Protein AF-M1WVV0-F1 (afdb_monomer_lite)

pLDDT: mean 85.54, std 20.24, range [35.0, 98.5]

Structure (mmCIF, N/CA/C/O backbone):
data_AF-M1WVV0-F1
#
_entry.id   AF-M1WVV0-F1
#
loop_
_atom_site.group_PDB
_atom_site.id
_atom_site.type_symbol
_atom_site.label_atom_id
_atom_site.label_alt_id
_atom_site.label_comp_id
_atom_site.label_asym_id
_atom_site.label_entity_id
_atom_site.label_seq_id
_atom_site.pdbx_PDB_ins_code
_atom_site.Cartn_x
_atom_site.Cartn_y
_atom_site.Cartn_z
_atom_site.occupancy
_atom_site.B_iso_or_equiv
_atom_site.auth_seq_id
_atom_site.auth_comp_id
_atom_site.auth_asym_id
_atom_site.auth_atom_id
_atom_site.pdbx_PDB_model_num
ATOM 1 N N . MET A 1 1 ? -14.943 -9.804 11.249 1.00 87.12 1 MET A N 1
ATOM 2 C CA . MET A 1 1 ? -13.514 -10.139 11.024 1.00 87.12 1 MET A CA 1
ATOM 3 C C . MET A 1 1 ? -12.915 -9.228 9.951 1.00 87.12 1 MET A C 1
ATOM 5 O O . MET A 1 1 ? -13.624 -8.886 9.002 1.00 87.12 1 MET A O 1
ATOM 9 N N . PHE A 1 2 ? -11.665 -8.783 10.116 1.00 96.38 2 PHE A N 1
ATOM 10 C CA . PHE A 1 2 ? -10.949 -7.994 9.101 1.00 96.38 2 PHE A CA 1
ATOM 11 C C . PHE A 1 2 ? -10.339 -8.891 8.013 1.00 96.38 2 PHE A C 1
ATOM 13 O O . PHE A 1 2 ? -10.083 -10.071 8.256 1.00 96.38 2 PHE A O 1
ATOM 20 N N . ARG A 1 3 ? -10.115 -8.349 6.816 1.00 96.69 3 ARG A N 1
ATOM 21 C CA . ARG A 1 3 ? -9.602 -9.058 5.635 1.00 96.69 3 ARG A CA 1
ATOM 22 C C . ARG A 1 3 ? -8.490 -8.264 4.963 1.00 96.69 3 ARG A C 1
ATOM 24 O O . ARG A 1 3 ? -8.567 -7.047 4.852 1.00 96.69 3 ARG A O 1
ATOM 31 N N . ILE A 1 4 ? -7.482 -8.965 4.451 1.00 96.88 4 ILE A N 1
ATOM 32 C CA . ILE A 1 4 ? -6.431 -8.346 3.637 1.00 96.88 4 ILE A CA 1
ATOM 33 C C . ILE A 1 4 ? -7.058 -7.679 2.405 1.00 96.88 4 ILE A C 1
ATOM 35 O O . ILE A 1 4 ? -7.974 -8.223 1.788 1.00 96.88 4 ILE A O 1
ATOM 39 N N . ASN A 1 5 ? -6.534 -6.508 2.052 1.00 97.50 5 ASN A N 1
ATOM 40 C CA . ASN A 1 5 ? -6.954 -5.618 0.973 1.00 97.50 5 ASN A CA 1
ATOM 41 C C . ASN A 1 5 ? -8.323 -4.957 1.118 1.00 97.50 5 ASN A C 1
ATOM 43 O O . ASN A 1 5 ? -8.668 -4.161 0.241 1.00 97.50 5 ASN A O 1
ATOM 47 N N . GLU A 1 6 ? -9.074 -5.210 2.189 1.00 97.62 6 GLU A N 1
ATOM 48 C CA . GLU A 1 6 ? -10.307 -4.464 2.410 1.00 97.62 6 GLU A CA 1
ATOM 49 C C . GLU A 1 6 ? -10.037 -2.996 2.739 1.00 97.62 6 GLU A C 1
ATOM 51 O O . GLU A 1 6 ? -8.968 -2.645 3.252 1.00 97.62 6 GLU A O 1
ATOM 56 N N . VAL A 1 7 ? -11.023 -2.151 2.444 1.00 98.50 7 VAL A N 1
ATOM 57 C CA . VAL A 1 7 ? -10.952 -0.712 2.674 1.00 98.50 7 VAL A CA 1
ATOM 58 C C . VAL A 1 7 ? -11.887 -0.328 3.813 1.00 98.50 7 VAL A C 1
ATOM 60 O O . VAL A 1 7 ? -13.049 -0.736 3.866 1.00 98.50 7 VAL A O 1
ATOM 63 N N . LEU A 1 8 ? -11.345 0.445 4.744 1.00 98.38 8 LEU A N 1
ATOM 64 C CA . LEU A 1 8 ? -12.017 0.987 5.912 1.00 98.38 8 LEU A CA 1
ATOM 65 C C . LEU A 1 8 ? -12.048 2.509 5.775 1.00 98.38 8 LEU A C 1
ATOM 67 O O . LEU A 1 8 ? -11.049 3.118 5.393 1.00 98.38 8 LEU A O 1
ATOM 71 N N . LYS A 1 9 ? -13.180 3.128 6.088 1.00 98.44 9 LYS A N 1
ATOM 72 C CA . LYS A 1 9 ? -13.293 4.571 6.274 1.00 98.44 9 LYS A CA 1
ATOM 73 C C . LYS A 1 9 ? -13.187 4.857 7.764 1.00 98.44 9 LYS A C 1
ATOM 75 O O . LYS A 1 9 ? -14.058 4.429 8.512 1.00 98.44 9 LYS A O 1
ATOM 80 N N . TYR A 1 10 ? -12.145 5.567 8.170 1.00 97.06 10 TYR A N 1
ATOM 81 C CA . TYR A 1 10 ? -11.878 5.928 9.559 1.00 97.06 10 TYR A CA 1
ATOM 82 C C . TYR A 1 10 ? -11.610 7.429 9.636 1.00 97.06 10 TYR A C 1
ATOM 84 O O . TYR A 1 10 ? -10.814 7.944 8.847 1.00 97.06 10 TYR A O 1
ATOM 92 N N . GLU A 1 11 ? -12.335 8.138 10.506 1.00 92.00 11 GLU A N 1
ATOM 93 C CA . GLU A 1 11 ? -12.235 9.603 10.663 1.00 92.00 11 GLU A CA 1
ATOM 94 C C . GLU A 1 11 ? -12.316 10.370 9.324 1.00 92.00 11 GLU A C 1
ATOM 96 O O . GLU A 1 11 ? -11.590 11.325 9.053 1.00 92.00 11 GLU A O 1
ATOM 101 N N . GLY A 1 12 ? -13.196 9.912 8.430 1.00 92.69 12 GLY A N 1
ATOM 102 C CA . GLY A 1 12 ? -13.418 10.538 7.125 1.00 92.69 12 GLY A CA 1
ATOM 103 C C . GLY A 1 12 ? -12.407 10.176 6.032 1.00 92.69 12 GLY A C 1
ATOM 104 O O . GLY A 1 12 ? -12.631 10.573 4.890 1.00 92.69 12 GLY A O 1
ATOM 105 N N . ARG A 1 13 ? -11.365 9.392 6.330 1.00 96.81 13 ARG A N 1
ATOM 106 C CA . ARG A 1 13 ? -10.303 9.018 5.380 1.00 96.81 13 ARG A CA 1
ATOM 107 C C . ARG A 1 13 ? -10.325 7.525 5.079 1.00 96.81 13 ARG A C 1
ATOM 109 O O . ARG A 1 13 ? -10.738 6.720 5.915 1.00 96.81 13 ARG A O 1
ATOM 116 N N . LEU A 1 14 ? -9.882 7.143 3.884 1.00 98.38 14 LEU A N 1
ATOM 117 C CA . LEU A 1 14 ? -9.815 5.736 3.487 1.00 98.38 14 LEU A CA 1
ATOM 118 C C . LEU A 1 14 ? -8.469 5.091 3.831 1.00 98.38 14 LEU A C 1
ATOM 120 O O . LEU A 1 14 ? -7.402 5.585 3.462 1.00 98.38 14 LEU A O 1
ATOM 124 N N . PHE A 1 15 ? -8.535 3.919 4.453 1.00 98.50 15 PHE A N 1
ATOM 125 C CA . PHE A 1 15 ? -7.395 3.076 4.778 1.00 98.50 15 PHE A CA 1
ATOM 126 C C . PHE A 1 15 ? -7.585 1.676 4.210 1.00 98.50 15 PHE A C 1
ATOM 128 O O . PHE A 1 15 ? -8.685 1.133 4.235 1.00 98.50 15 PHE A O 1
ATOM 135 N N . ARG A 1 16 ? -6.508 1.054 3.730 1.00 98.38 16 ARG A N 1
ATOM 136 C CA . ARG A 1 16 ? -6.519 -0.349 3.301 1.0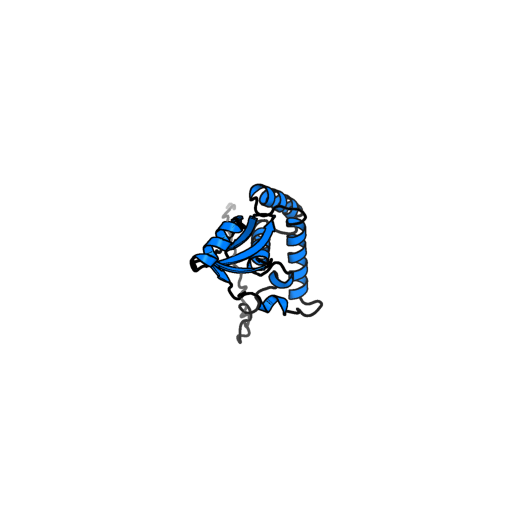0 98.38 16 ARG A CA 1
ATOM 137 C C . ARG A 1 16 ? -5.765 -1.226 4.280 1.00 98.38 16 ARG A C 1
ATOM 139 O O . ARG A 1 16 ? -4.618 -0.929 4.606 1.00 98.38 16 ARG A O 1
ATOM 146 N N . VAL A 1 17 ? -6.369 -2.347 4.660 1.00 98.25 17 VAL A N 1
ATOM 147 C CA . VAL A 1 17 ? -5.713 -3.401 5.444 1.00 98.25 17 VAL A CA 1
ATOM 148 C C . VAL A 1 17 ? -4.700 -4.138 4.564 1.00 98.25 17 VAL A C 1
ATOM 150 O O . VAL A 1 17 ? -5.052 -4.687 3.522 1.00 98.25 17 VAL A O 1
ATOM 153 N N . LEU A 1 18 ? -3.436 -4.166 4.976 1.00 97.56 18 LEU A N 1
ATOM 154 C CA . LEU A 1 18 ? -2.336 -4.791 4.243 1.00 97.56 18 LEU A CA 1
ATOM 155 C C . LEU A 1 18 ? -1.993 -6.194 4.756 1.00 97.56 18 LEU A C 1
ATOM 157 O O . LEU A 1 18 ? -1.851 -7.113 3.953 1.00 97.56 18 LEU A O 1
ATOM 161 N N . SER A 1 19 ? -1.920 -6.375 6.077 1.00 96.31 19 SER A N 1
ATOM 162 C CA . SER A 1 19 ? -1.589 -7.657 6.717 1.00 96.31 19 SER A CA 1
ATOM 163 C C . SER A 1 19 ? -2.312 -7.818 8.049 1.00 96.31 19 SER A C 1
ATOM 165 O O . SER A 1 19 ? -2.622 -6.839 8.723 1.00 96.31 19 SER A O 1
ATOM 167 N N . LEU A 1 20 ? -2.551 -9.068 8.445 1.00 95.69 20 LEU A N 1
ATOM 168 C CA . LEU A 1 20 ? -3.142 -9.431 9.731 1.00 95.69 20 LEU A CA 1
ATOM 169 C C . LEU A 1 20 ? -2.066 -10.121 10.583 1.00 95.69 20 LEU A C 1
ATOM 171 O O . LEU A 1 20 ? -1.550 -11.157 10.177 1.00 95.69 20 LEU A O 1
ATOM 175 N N . LEU A 1 21 ? -1.733 -9.548 11.743 1.00 93.94 21 LEU A N 1
ATOM 176 C CA . LEU A 1 21 ? -0.654 -9.994 12.635 1.00 93.94 21 LEU A CA 1
ATOM 177 C C . LEU A 1 21 ? -1.167 -10.263 14.066 1.00 93.94 21 LEU A C 1
ATOM 179 O O . LEU A 1 21 ? -1.046 -9.408 14.936 1.00 93.94 21 LEU A O 1
ATOM 183 N N . GLY A 1 22 ? -1.788 -11.417 14.332 1.00 92.50 22 GLY A N 1
ATOM 184 C CA . GLY A 1 22 ? -2.226 -11.769 15.700 1.00 92.50 22 GLY A CA 1
ATOM 185 C C . GLY A 1 22 ? -3.270 -10.800 16.267 1.00 92.50 22 GLY A C 1
ATOM 186 O O . GLY A 1 22 ? -4.388 -10.809 15.776 1.00 92.50 22 GLY A O 1
ATOM 187 N N . GLU A 1 23 ? -2.905 -9.932 17.213 1.00 95.06 23 GLU A N 1
ATOM 188 C CA . GLU A 1 23 ? -3.766 -8.869 17.782 1.00 95.06 23 GLU A CA 1
ATOM 189 C C . GLU A 1 23 ? -3.696 -7.534 17.025 1.00 95.06 23 GLU A C 1
ATOM 191 O O . GLU A 1 23 ? -4.453 -6.602 17.292 1.00 95.06 23 GLU A O 1
ATOM 196 N N . GLN A 1 24 ? -2.794 -7.427 16.053 1.00 96.31 24 GLN A N 1
ATOM 197 C CA . GLN A 1 24 ? -2.547 -6.216 15.279 1.00 96.31 24 GLN A CA 1
ATOM 198 C C . GLN A 1 24 ? -2.893 -6.420 13.808 1.00 96.31 24 GLN A C 1
ATOM 200 O O . GLN A 1 24 ? -2.942 -7.540 13.279 1.00 96.31 24 GLN A O 1
ATOM 205 N N . LEU A 1 25 ? -3.102 -5.319 13.103 1.00 96.50 25 LEU A N 1
ATOM 206 C CA . LEU A 1 25 ? -3.045 -5.304 11.652 1.00 96.50 25 LEU A CA 1
ATOM 207 C C . LEU A 1 25 ? -2.156 -4.178 11.154 1.00 96.50 25 LEU A C 1
ATOM 209 O O . LEU A 1 25 ? -1.909 -3.195 11.848 1.00 96.50 25 LEU A O 1
ATOM 213 N N . VAL A 1 26 ? -1.688 -4.350 9.925 1.00 97.69 26 VAL A N 1
ATOM 214 C CA . VAL A 1 26 ? -0.999 -3.306 9.179 1.00 97.69 26 VAL A CA 1
ATOM 215 C C . VAL A 1 26 ? -2.006 -2.696 8.224 1.00 97.69 26 VAL A C 1
ATOM 217 O O . VAL A 1 26 ? -2.665 -3.429 7.486 1.00 97.69 26 VAL A O 1
ATOM 220 N N . TRP A 1 27 ? -2.106 -1.376 8.193 1.00 98.19 27 TRP A N 1
ATOM 221 C CA . TRP A 1 27 ? -2.938 -0.648 7.235 1.00 98.19 27 TRP A CA 1
ATOM 222 C C . TRP A 1 27 ? -2.196 0.530 6.616 1.00 98.19 27 TRP A C 1
ATOM 224 O O . TRP A 1 27 ? -1.113 0.914 7.063 1.00 98.19 27 TRP A O 1
ATOM 234 N N . ILE A 1 28 ? -2.760 1.092 5.552 1.00 98.31 28 ILE A N 1
ATOM 235 C CA . ILE A 1 28 ? -2.181 2.234 4.853 1.00 98.31 28 ILE A CA 1
ATOM 236 C C . ILE A 1 28 ? -3.252 3.221 4.410 1.00 98.31 28 ILE A C 1
ATOM 238 O O . ILE A 1 28 ? -4.302 2.833 3.909 1.00 98.31 28 ILE A O 1
ATOM 242 N N . ASP A 1 29 ? -2.937 4.501 4.552 1.00 98.06 29 ASP A N 1
ATOM 243 C CA . ASP A 1 29 ? -3.726 5.625 4.054 1.00 98.06 29 ASP A CA 1
ATOM 244 C C . ASP A 1 29 ? -3.773 5.624 2.511 1.00 98.06 29 ASP A C 1
ATOM 246 O O . ASP A 1 29 ? -2.733 5.569 1.836 1.00 98.06 29 ASP A O 1
ATOM 250 N N . LEU A 1 30 ? -4.978 5.670 1.940 1.00 97.75 30 LEU A N 1
ATOM 251 C CA . LEU A 1 30 ? -5.205 5.664 0.491 1.00 97.75 30 LEU A CA 1
ATOM 252 C C . LEU A 1 30 ? -5.129 7.049 -0.160 1.00 97.75 30 LEU A C 1
ATOM 254 O O . LEU A 1 30 ? -4.967 7.139 -1.375 1.00 97.75 30 LEU A O 1
ATOM 258 N N . GLU A 1 31 ? -5.210 8.118 0.621 1.00 92.81 31 GLU A N 1
ATOM 259 C CA . GLU A 1 31 ? -5.305 9.496 0.130 1.00 92.81 31 GLU A CA 1
ATOM 260 C C . GLU A 1 31 ? -3.987 10.259 0.282 1.00 92.81 31 GLU A C 1
ATOM 262 O O . GLU A 1 31 ? -3.707 11.197 -0.468 1.00 92.81 31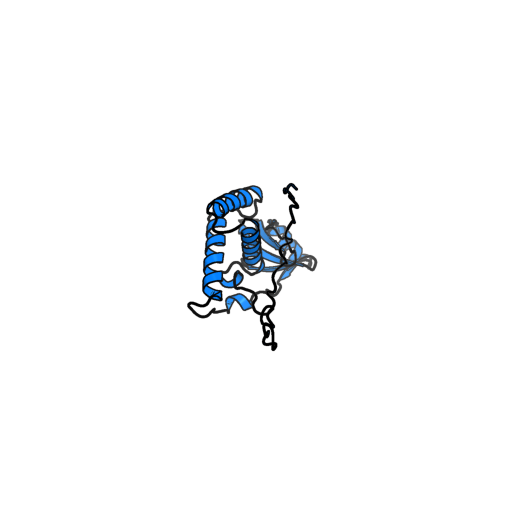 GLU A O 1
ATOM 267 N N . SER A 1 32 ? -3.142 9.855 1.232 1.00 94.62 32 SER A N 1
ATOM 268 C CA . SER A 1 32 ? -1.830 10.469 1.421 1.00 94.62 32 SER A CA 1
ATOM 269 C C . SER A 1 32 ? -0.961 10.302 0.163 1.00 94.62 32 SER A C 1
ATOM 271 O O . SER A 1 32 ? -0.884 9.209 -0.404 1.00 94.62 32 SER A O 1
ATOM 273 N N . PRO A 1 33 ? -0.230 11.349 -0.274 1.00 91.50 33 PRO A N 1
ATOM 274 C CA . PRO A 1 33 ? 0.684 11.260 -1.417 1.00 91.50 33 PRO A CA 1
ATOM 275 C C . PRO A 1 33 ? 1.959 10.477 -1.085 1.00 91.50 33 PRO A C 1
ATOM 277 O O . PRO A 1 33 ? 2.698 10.031 -1.972 1.00 91.50 33 PRO A O 1
ATOM 280 N N . LYS A 1 34 ? 2.279 10.359 0.207 1.00 92.88 34 LYS A N 1
ATOM 281 C CA . LYS A 1 34 ? 3.485 9.695 0.688 1.00 92.88 34 LYS A CA 1
ATOM 282 C C . LYS A 1 34 ? 3.180 8.768 1.864 1.00 92.88 34 LYS A C 1
ATOM 284 O O . LYS A 1 34 ? 3.846 8.890 2.893 1.00 92.88 34 LYS A O 1
ATOM 289 N N . PRO A 1 35 ? 2.230 7.831 1.714 1.00 94.19 35 PRO A N 1
ATOM 290 C CA . PRO A 1 35 ? 1.803 7.005 2.820 1.00 94.19 35 PRO A CA 1
ATOM 291 C C . PRO A 1 35 ? 2.934 6.066 3.241 1.00 94.19 35 PRO A C 1
ATOM 293 O O . PRO A 1 35 ? 3.894 5.806 2.490 1.00 94.19 35 PRO A O 1
ATOM 296 N N . PHE A 1 36 ? 2.792 5.554 4.451 1.00 95.62 36 PHE A N 1
ATOM 297 C CA . PHE A 1 36 ? 3.612 4.487 4.982 1.00 95.62 36 PHE A CA 1
ATOM 298 C C . PHE A 1 36 ? 2.705 3.520 5.758 1.00 95.62 36 PHE A C 1
ATOM 300 O O . PHE A 1 36 ? 1.773 4.001 6.403 1.00 95.62 36 PHE A O 1
ATOM 307 N N . PRO A 1 37 ? 2.933 2.200 5.669 1.00 97.06 37 PRO A N 1
ATOM 308 C CA . PRO A 1 37 ? 2.207 1.218 6.465 1.00 97.06 37 PRO A CA 1
ATOM 309 C C . PRO A 1 37 ? 2.326 1.508 7.965 1.00 97.06 37 PRO A C 1
ATOM 311 O O . PRO A 1 37 ? 3.414 1.807 8.450 1.00 97.06 37 PRO A O 1
ATOM 314 N N . ALA A 1 38 ? 1.216 1.427 8.688 1.00 96.19 38 ALA A N 1
ATOM 315 C CA . ALA A 1 38 ? 1.166 1.634 10.131 1.00 96.19 38 ALA A CA 1
ATOM 316 C C . ALA A 1 38 ? 0.560 0.411 10.821 1.00 96.19 38 ALA A C 1
ATOM 318 O O . ALA A 1 38 ? -0.297 -0.261 10.245 1.00 96.19 38 ALA A O 1
ATOM 319 N N . LEU A 1 39 ? 1.008 0.134 12.043 1.00 96.56 39 LEU A N 1
ATOM 320 C CA . LEU A 1 39 ? 0.394 -0.860 12.918 1.00 96.56 39 LEU A CA 1
ATOM 321 C C . LEU A 1 39 ? -0.778 -0.237 13.675 1.00 96.56 39 LEU A C 1
ATOM 323 O O . LEU A 1 39 ? -0.719 0.931 14.060 1.00 96.56 39 LEU A O 1
ATOM 327 N N . ILE A 1 40 ? -1.822 -1.028 13.895 1.00 96.62 40 ILE A N 1
ATOM 328 C CA . ILE A 1 40 ? -2.962 -0.677 14.743 1.00 96.62 40 ILE A CA 1
ATOM 329 C C . ILE A 1 40 ? -3.514 -1.936 15.417 1.00 96.62 40 ILE A C 1
ATOM 331 O O . ILE A 1 40 ? -3.474 -3.029 14.835 1.00 96.62 40 ILE A O 1
ATOM 335 N N . LEU A 1 41 ? -4.005 -1.799 16.649 1.00 97.44 41 LEU A N 1
ATOM 336 C CA . LEU A 1 41 ? -4.623 -2.902 17.379 1.00 97.44 41 LEU A CA 1
ATOM 337 C C . LEU A 1 41 ? -5.982 -3.237 16.766 1.00 97.44 41 LEU A C 1
ATOM 339 O O . LEU A 1 41 ? -6.754 -2.357 16.383 1.00 97.44 41 LEU A O 1
ATOM 343 N N . ARG A 1 42 ? -6.309 -4.530 16.698 1.00 96.31 42 ARG A N 1
ATOM 344 C CA . ARG A 1 42 ? -7.636 -4.960 16.244 1.00 96.31 42 ARG A CA 1
ATOM 345 C C . ARG A 1 42 ? -8.736 -4.458 17.166 1.00 96.31 42 ARG A C 1
ATOM 347 O O . ARG A 1 42 ? -9.783 -4.080 16.655 1.00 96.31 42 ARG A O 1
ATOM 354 N N . ASN A 1 43 ? -8.493 -4.454 18.475 1.00 96.75 43 ASN A N 1
ATOM 355 C CA . ASN A 1 43 ? -9.481 -4.014 19.455 1.00 96.75 43 ASN A CA 1
ATOM 356 C C . ASN A 1 43 ? -9.835 -2.537 19.270 1.00 96.75 43 ASN A C 1
ATOM 358 O O . ASN A 1 43 ? -11.016 -2.222 19.265 1.00 96.75 43 ASN A O 1
ATOM 362 N N . ASP A 1 44 ? -8.859 -1.669 18.981 1.00 96.88 44 ASP A N 1
ATOM 363 C CA . ASP A 1 44 ? -9.121 -0.251 18.694 1.00 96.88 44 ASP A CA 1
ATOM 364 C C . ASP A 1 44 ? -10.045 -0.087 17.479 1.00 96.88 44 ASP A C 1
ATOM 366 O O . ASP A 1 44 ? -10.980 0.711 17.494 1.00 96.88 44 ASP A O 1
ATOM 370 N N . LEU A 1 45 ? -9.829 -0.881 16.424 1.00 96.69 45 LEU A N 1
ATOM 371 C CA . LEU A 1 45 ? -10.685 -0.847 15.238 1.00 96.69 45 LEU A CA 1
ATOM 372 C C . LEU A 1 45 ? -12.074 -1.436 15.491 1.00 96.69 45 LEU A C 1
ATOM 374 O O . LEU A 1 45 ? -13.033 -0.992 14.869 1.00 96.69 45 LEU A O 1
ATOM 378 N N . ILE A 1 46 ? -12.185 -2.456 16.346 1.00 96.62 46 ILE A N 1
ATOM 379 C CA . ILE A 1 46 ? -13.477 -3.030 16.747 1.00 96.62 46 ILE A CA 1
ATOM 380 C C . ILE A 1 46 ? -14.261 -1.993 17.550 1.00 96.62 46 ILE A C 1
ATOM 382 O O . ILE A 1 46 ? -15.395 -1.705 17.183 1.00 96.62 46 ILE A O 1
ATOM 386 N N . GLN A 1 47 ? -13.629 -1.360 18.541 1.00 97.12 47 GLN A N 1
ATOM 387 C CA . GLN A 1 47 ? -14.236 -0.277 19.314 1.00 97.12 47 GLN A CA 1
ATOM 388 C C . GLN A 1 47 ? -14.663 0.876 18.402 1.00 97.12 47 GLN A C 1
ATOM 390 O O . GLN A 1 47 ? -15.775 1.369 18.501 1.00 97.12 47 GLN A O 1
ATOM 395 N N . SER A 1 48 ? -13.832 1.243 17.425 1.00 97.44 48 SER A N 1
ATOM 396 C CA . SER A 1 48 ? -14.174 2.299 16.464 1.00 97.44 48 SER A CA 1
ATOM 397 C C . SER A 1 48 ? -15.382 1.949 15.579 1.00 97.44 48 SER A C 1
ATOM 399 O O . SER A 1 48 ? -16.084 2.843 15.114 1.00 97.44 48 SER A O 1
ATOM 401 N N . ILE A 1 49 ? -15.632 0.661 15.309 1.00 96.75 49 ILE A N 1
ATOM 402 C CA . ILE A 1 49 ? -16.855 0.215 14.621 1.00 96.75 49 ILE A CA 1
ATOM 403 C C . ILE A 1 49 ? -18.065 0.371 15.545 1.00 96.75 49 ILE A C 1
ATOM 405 O O . ILE A 1 49 ? -19.105 0.839 15.089 1.00 96.75 49 ILE A O 1
ATOM 409 N N . GLU A 1 50 ? -17.932 -0.022 16.813 1.00 97.00 50 GLU A N 1
ATOM 410 C CA . GLU A 1 50 ? -18.988 0.108 17.828 1.00 97.00 50 GLU A CA 1
ATOM 411 C C . GLU A 1 50 ? -19.352 1.574 18.090 1.00 97.00 50 GLU A C 1
ATOM 413 O O . GLU A 1 50 ? -20.530 1.903 18.196 1.00 97.00 50 GLU A O 1
ATOM 418 N N . ASP A 1 51 ? -18.353 2.456 18.092 1.00 96.81 51 ASP A N 1
ATOM 419 C CA . ASP A 1 51 ? -18.507 3.902 18.269 1.00 96.81 51 ASP A CA 1
ATOM 420 C C . ASP A 1 51 ? -18.955 4.622 16.979 1.00 96.81 51 ASP A C 1
ATOM 422 O O . ASP A 1 51 ? -19.029 5.850 16.947 1.00 96.81 51 ASP A O 1
ATOM 426 N N . GLU A 1 52 ? -19.203 3.886 15.888 1.00 96.38 52 GLU A N 1
ATOM 427 C CA . GLU A 1 52 ? -19.585 4.425 14.572 1.00 96.38 52 GLU A CA 1
ATOM 428 C C . GLU A 1 52 ? -18.586 5.458 14.002 1.00 96.38 52 GLU A C 1
ATOM 430 O O . GLU A 1 52 ? -18.933 6.352 13.227 1.00 96.38 52 GLU A O 1
ATOM 435 N N . THR A 1 53 ? -17.305 5.333 14.348 1.00 96.88 53 THR A N 1
ATOM 436 C CA . THR A 1 53 ? -16.213 6.163 13.805 1.00 96.88 53 THR A CA 1
ATOM 437 C C . THR A 1 53 ? -15.441 5.457 12.684 1.00 96.88 53 THR A C 1
ATOM 439 O O . THR A 1 53 ? -14.732 6.107 11.902 1.00 96.88 53 THR A O 1
ATOM 442 N N . LEU A 1 54 ? -15.622 4.136 12.551 1.00 97.88 54 LEU A N 1
ATOM 443 C CA . LEU A 1 54 ? -15.058 3.296 11.500 1.00 97.88 54 LEU A CA 1
ATOM 444 C C . LEU A 1 54 ? -16.134 2.530 10.727 1.00 97.88 54 LEU A C 1
ATOM 446 O O . LEU A 1 54 ? -16.935 1.793 11.293 1.00 97.88 54 LEU A O 1
ATOM 450 N N . PHE A 1 55 ? -16.063 2.592 9.397 1.00 97.88 55 PHE A N 1
ATOM 451 C CA . PHE A 1 55 ? -16.980 1.895 8.495 1.00 97.88 55 PHE A CA 1
ATOM 452 C C . PHE A 1 55 ? -16.229 1.068 7.454 1.00 97.88 55 PHE A C 1
ATOM 454 O O . PHE A 1 55 ? -15.119 1.403 7.042 1.00 97.88 55 PHE A O 1
ATOM 461 N N . ARG A 1 56 ? -16.851 -0.004 6.957 1.00 97.44 56 ARG A N 1
ATOM 462 C CA . ARG A 1 56 ? -16.383 -0.693 5.743 1.00 97.44 56 ARG A CA 1
ATOM 463 C C . ARG A 1 56 ? -16.705 0.185 4.531 1.00 97.44 56 ARG A C 1
ATOM 465 O O . ARG A 1 56 ? -17.808 0.716 4.441 1.00 97.44 56 ARG A O 1
ATOM 472 N N . ALA A 1 57 ? -15.761 0.327 3.608 1.00 97.56 57 ALA A N 1
ATOM 473 C CA . ALA A 1 57 ? -15.929 1.133 2.403 1.00 97.56 57 ALA A CA 1
ATOM 474 C C . ALA A 1 57 ? -15.637 0.315 1.141 1.00 97.56 57 ALA A C 1
ATOM 476 O O . ALA A 1 57 ? -14.909 -0.681 1.173 1.00 97.56 57 ALA A O 1
ATOM 477 N N . GLU A 1 58 ? -16.205 0.749 0.018 1.00 96.94 58 GLU A N 1
ATOM 478 C CA . GLU A 1 58 ? -15.856 0.193 -1.285 1.00 96.94 58 GLU A CA 1
ATOM 479 C C . GLU A 1 58 ? -14.409 0.530 -1.647 1.00 96.94 58 GLU A C 1
ATOM 481 O O . GLU A 1 58 ? -13.903 1.618 -1.364 1.00 96.94 58 GLU A O 1
ATOM 486 N N . ASP A 1 59 ? -13.734 -0.416 -2.298 1.00 96.69 59 ASP A N 1
ATOM 487 C CA . ASP A 1 59 ? -12.366 -0.210 -2.750 1.00 96.69 59 ASP A CA 1
ATOM 488 C C . ASP A 1 59 ? -12.347 0.621 -4.050 1.00 96.69 59 ASP A C 1
ATOM 490 O O . ASP A 1 59 ? -12.779 0.112 -5.096 1.00 96.69 59 ASP A O 1
ATOM 494 N N . PRO A 1 60 ? -11.765 1.842 -4.046 1.00 96.25 60 PRO A N 1
ATOM 495 C CA . PRO A 1 60 ? -11.671 2.700 -5.234 1.00 96.25 60 PRO A CA 1
ATOM 496 C C . PRO A 1 60 ? -10.776 2.119 -6.345 1.00 96.25 60 PRO A C 1
ATOM 498 O O . PRO A 1 60 ? -10.669 2.673 -7.442 1.00 96.25 60 PRO A O 1
ATOM 501 N N . HIS A 1 61 ? -10.081 1.019 -6.068 1.00 95.44 61 HIS A N 1
ATOM 502 C CA . HIS A 1 61 ? -9.191 0.321 -6.985 1.00 95.44 61 HIS A CA 1
ATOM 503 C C . HIS A 1 61 ? -9.638 -1.114 -7.293 1.00 95.44 61 HIS A C 1
ATOM 505 O O . HIS A 1 61 ? -8.912 -1.825 -7.992 1.00 95.44 61 HIS A O 1
ATOM 511 N N . SER A 1 62 ? -10.835 -1.516 -6.854 1.00 94.12 62 SER A N 1
ATOM 512 C CA . SER A 1 62 ? -11.421 -2.846 -7.101 1.00 94.12 62 SER A CA 1
ATOM 513 C C . SER A 1 62 ? -11.419 -3.242 -8.584 1.00 94.12 62 SER A C 1
ATOM 515 O O . SER A 1 62 ? -11.133 -4.390 -8.925 1.00 94.12 62 SER A O 1
ATOM 517 N N . GLU A 1 63 ? -11.615 -2.272 -9.484 1.00 93.81 63 GLU A N 1
ATOM 518 C CA . GLU A 1 63 ? -11.566 -2.441 -10.945 1.00 93.81 63 GLU A CA 1
ATOM 519 C C . GLU A 1 63 ? -10.274 -3.105 -11.461 1.00 93.81 63 GLU A C 1
ATOM 521 O O . GLU A 1 63 ? -10.263 -3.698 -12.540 1.00 93.81 63 GLU A O 1
ATOM 526 N N . LEU A 1 64 ? -9.158 -2.999 -10.729 1.00 94.19 64 LEU A N 1
ATOM 527 C CA . LEU A 1 64 ? -7.858 -3.531 -11.149 1.00 94.19 64 LEU A CA 1
ATOM 528 C C . LEU A 1 64 ? -7.807 -5.054 -11.123 1.00 94.19 64 LEU A C 1
ATOM 530 O O . LEU A 1 64 ? -7.084 -5.637 -11.935 1.00 94.19 64 LEU A O 1
ATOM 534 N N . ALA A 1 65 ? -8.580 -5.693 -10.244 1.00 89.75 65 ALA A N 1
ATOM 535 C CA . ALA A 1 65 ? -8.668 -7.148 -10.177 1.00 89.75 65 ALA A CA 1
ATOM 536 C C . ALA A 1 65 ? -9.175 -7.746 -11.501 1.00 89.75 65 ALA A C 1
ATOM 538 O O . ALA A 1 65 ? -8.747 -8.824 -11.897 1.00 89.75 65 ALA A O 1
ATOM 539 N N . PHE A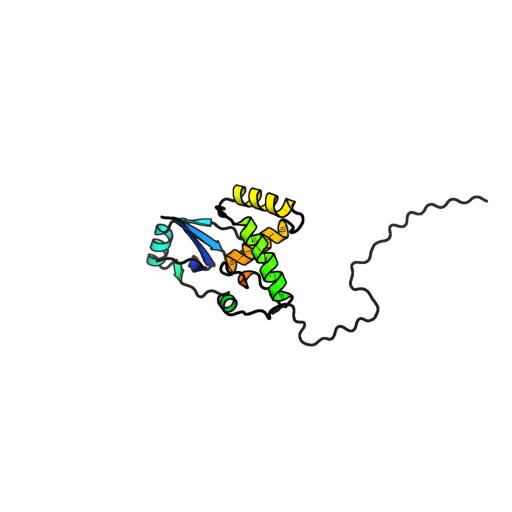 1 66 ? -10.010 -7.003 -12.230 1.00 91.25 66 PHE A N 1
ATOM 540 C CA . PHE A 1 66 ? -10.629 -7.448 -13.480 1.00 91.25 66 PHE A CA 1
ATOM 541 C C . PHE A 1 66 ? -9.837 -7.057 -14.737 1.00 91.25 66 PHE A C 1
ATOM 543 O O . PHE A 1 66 ? -10.236 -7.388 -15.854 1.00 91.25 66 PHE A O 1
ATOM 550 N N . LYS A 1 67 ? -8.711 -6.342 -14.598 1.00 93.31 67 LYS A N 1
ATOM 551 C CA . LYS A 1 67 ? -7.909 -5.925 -15.757 1.00 93.31 67 LYS A CA 1
ATOM 552 C C . LYS A 1 67 ? -7.032 -7.060 -16.263 1.00 93.31 67 LYS A C 1
ATOM 554 O O . LYS A 1 67 ? -6.142 -7.535 -15.566 1.00 93.31 67 LYS A O 1
ATOM 559 N N . ASN A 1 68 ? -7.193 -7.382 -17.539 1.00 92.81 68 ASN A N 1
ATOM 560 C CA . ASN A 1 68 ? -6.362 -8.354 -18.238 1.00 92.81 68 ASN A CA 1
ATOM 561 C C . ASN A 1 68 ? -5.570 -7.640 -19.341 1.00 92.81 68 ASN A C 1
ATOM 563 O O . ASN A 1 68 ? -6.106 -7.413 -20.428 1.00 92.81 68 ASN A O 1
ATOM 567 N N . PRO A 1 69 ? -4.319 -7.205 -19.079 1.00 92.69 69 PRO A N 1
ATOM 568 C CA . PRO A 1 69 ? -3.498 -6.615 -20.128 1.00 92.69 69 PRO A CA 1
ATOM 569 C C . PRO A 1 69 ? -3.236 -7.653 -21.225 1.00 92.69 69 PRO A C 1
ATOM 571 O O . PRO A 1 69 ? -3.006 -8.827 -20.937 1.00 92.69 69 PRO A O 1
ATOM 574 N N . LYS A 1 70 ? -3.238 -7.214 -22.490 1.00 94.88 70 LYS A N 1
ATOM 575 C CA . LYS A 1 70 ? -2.955 -8.093 -23.632 1.00 94.88 70 LYS A CA 1
ATOM 576 C C . LYS A 1 70 ? -1.586 -8.778 -23.447 1.00 94.88 70 LYS A C 1
ATOM 578 O O . LYS A 1 70 ? -0.616 -8.063 -23.160 1.00 94.88 70 LYS A O 1
ATOM 583 N N . PRO A 1 71 ? -1.478 -10.101 -23.660 1.00 95.81 71 PRO A N 1
ATOM 584 C CA . PRO A 1 71 ? -0.198 -10.800 -23.649 1.00 95.81 71 PRO A CA 1
ATOM 585 C C . PRO A 1 71 ? 0.833 -10.156 -24.590 1.00 95.81 71 PRO A C 1
ATOM 587 O O . PRO A 1 71 ? 0.500 -9.750 -25.704 1.00 95.81 71 PRO A O 1
ATOM 590 N N . GLY A 1 72 ? 2.072 -10.008 -24.124 1.00 96.12 72 GLY A N 1
ATOM 591 C CA . GLY A 1 72 ? 3.174 -9.340 -24.823 1.00 96.12 72 GLY A CA 1
ATOM 592 C C . GLY A 1 72 ? 3.068 -7.812 -24.895 1.00 96.12 72 GLY A C 1
ATOM 593 O O . GLY A 1 72 ? 3.943 -7.162 -25.464 1.00 96.12 72 GLY A O 1
ATOM 594 N N . SER A 1 73 ? 2.015 -7.198 -24.343 1.00 95.81 73 SER A N 1
ATOM 595 C CA . SER A 1 73 ? 1.881 -5.738 -24.366 1.00 95.81 73 SER A CA 1
ATOM 596 C C . SER A 1 73 ? 2.896 -5.046 -23.456 1.00 95.81 73 SER A C 1
ATOM 598 O O . SER A 1 73 ? 3.301 -5.563 -22.415 1.00 95.81 73 SER A O 1
ATOM 600 N N . SER A 1 74 ? 3.233 -3.797 -23.791 1.00 95.12 74 SER A N 1
ATOM 601 C CA . SER A 1 74 ? 4.083 -2.955 -22.939 1.00 95.12 74 SER A CA 1
ATOM 602 C C . SER A 1 74 ? 3.499 -2.750 -21.533 1.00 95.12 74 SER A C 1
ATOM 604 O O . SER A 1 74 ? 4.254 -2.592 -20.577 1.00 95.12 74 SER A O 1
ATOM 606 N N . ALA A 1 75 ? 2.169 -2.782 -21.391 1.00 95.19 75 ALA A N 1
ATOM 607 C CA . ALA A 1 75 ? 1.485 -2.704 -20.105 1.00 95.19 75 ALA A CA 1
ATOM 608 C C . ALA A 1 75 ? 1.746 -3.945 -19.240 1.00 95.19 75 ALA A C 1
ATOM 610 O O . ALA A 1 75 ? 2.087 -3.796 -18.068 1.00 95.19 75 ALA A O 1
ATOM 611 N N . GLN A 1 76 ? 1.623 -5.144 -19.824 1.00 96.44 76 GLN A N 1
ATOM 612 C CA . GLN A 1 76 ? 1.910 -6.405 -19.140 1.00 96.44 76 GLN A CA 1
ATOM 613 C C . GLN A 1 76 ? 3.383 -6.472 -18.725 1.00 96.44 76 GLN A C 1
ATOM 615 O O . GLN A 1 76 ? 3.669 -6.671 -17.551 1.00 96.44 76 GLN A O 1
ATOM 620 N N . ILE A 1 77 ? 4.307 -6.218 -19.658 1.00 97.44 77 ILE A N 1
ATOM 621 C CA . ILE A 1 77 ? 5.751 -6.291 -19.391 1.00 97.44 77 ILE A CA 1
ATOM 622 C C . ILE A 1 77 ? 6.127 -5.349 -18.241 1.00 97.44 77 ILE A C 1
ATOM 624 O O . ILE A 1 77 ? 6.777 -5.762 -17.288 1.00 97.44 77 ILE A O 1
ATOM 628 N N . LYS A 1 78 ? 5.655 -4.093 -18.271 1.00 96.31 78 LYS A N 1
ATOM 629 C CA . LYS A 1 78 ? 5.919 -3.132 -17.188 1.00 96.31 78 LYS A CA 1
ATOM 630 C C . LYS A 1 78 ? 5.322 -3.567 -15.854 1.00 96.31 78 LYS A C 1
ATOM 632 O O . LYS A 1 78 ? 5.972 -3.383 -14.829 1.00 96.31 78 LYS A O 1
ATOM 637 N N . ARG A 1 79 ? 4.094 -4.095 -15.854 1.00 97.12 79 ARG A N 1
ATOM 638 C CA . ARG A 1 79 ? 3.443 -4.624 -14.649 1.00 97.12 79 ARG A CA 1
ATOM 639 C C . ARG A 1 79 ? 4.299 -5.726 -14.033 1.00 97.12 79 ARG A C 1
ATOM 641 O O . ARG A 1 79 ? 4.612 -5.636 -12.852 1.00 97.12 79 ARG A O 1
ATOM 648 N N . ASP A 1 80 ? 4.705 -6.700 -14.839 1.00 98.00 80 ASP A N 1
ATOM 649 C CA . ASP A 1 80 ? 5.430 -7.888 -14.385 1.00 98.00 80 ASP A CA 1
ATOM 650 C C . ASP A 1 80 ? 6.835 -7.523 -13.890 1.00 98.00 80 ASP A C 1
ATOM 652 O O . ASP A 1 80 ? 7.225 -7.926 -12.797 1.00 98.00 80 ASP A O 1
ATOM 656 N N . THR A 1 81 ? 7.558 -6.661 -14.617 1.00 97.44 81 THR A N 1
ATOM 657 C CA . THR A 1 81 ? 8.855 -6.128 -14.165 1.00 97.44 81 THR A CA 1
ATOM 658 C C . THR A 1 81 ? 8.732 -5.370 -12.843 1.00 97.44 81 THR A C 1
ATOM 660 O O . THR A 1 81 ? 9.510 -5.596 -11.920 1.00 97.44 81 THR A O 1
ATOM 663 N N . ASN A 1 82 ? 7.749 -4.474 -12.720 1.00 97.69 82 ASN A N 1
ATOM 664 C CA . ASN A 1 82 ? 7.548 -3.720 -11.483 1.00 97.69 82 ASN A CA 1
ATOM 665 C C . ASN A 1 82 ? 7.145 -4.630 -10.320 1.00 97.69 82 ASN A C 1
ATOM 667 O O . ASN A 1 82 ? 7.562 -4.393 -9.188 1.00 97.69 82 ASN A O 1
ATOM 671 N N . TYR A 1 83 ? 6.325 -5.647 -10.592 1.00 97.94 83 TYR A N 1
ATOM 672 C CA . TYR A 1 83 ? 5.891 -6.603 -9.585 1.00 97.94 83 TYR A CA 1
ATOM 673 C C . TYR A 1 83 ? 7.062 -7.438 -9.074 1.00 97.94 83 TYR A C 1
ATOM 675 O O . TYR A 1 83 ? 7.173 -7.611 -7.865 1.00 97.94 83 TYR A O 1
ATOM 683 N N . ALA A 1 84 ? 7.985 -7.844 -9.950 1.00 97.88 84 ALA A N 1
ATOM 684 C CA . ALA A 1 84 ? 9.212 -8.524 -9.545 1.00 97.88 84 ALA A CA 1
ATOM 685 C C . ALA A 1 84 ? 10.032 -7.689 -8.546 1.00 97.88 84 ALA A C 1
ATOM 687 O O . ALA A 1 84 ? 10.387 -8.204 -7.491 1.00 97.88 84 ALA A O 1
ATOM 688 N N . PHE A 1 85 ? 10.242 -6.389 -8.800 1.00 97.69 85 PHE A N 1
ATOM 689 C CA . PHE A 1 85 ? 10.944 -5.520 -7.839 1.00 97.69 85 PHE A CA 1
ATOM 690 C C . PHE A 1 85 ? 10.216 -5.405 -6.497 1.00 97.69 85 PHE A C 1
ATOM 692 O O . PHE A 1 85 ? 10.853 -5.379 -5.446 1.00 97.69 85 PHE A O 1
ATOM 699 N N . VAL A 1 86 ? 8.883 -5.318 -6.516 1.00 97.62 86 VAL A N 1
ATOM 700 C CA . VAL A 1 86 ? 8.082 -5.269 -5.286 1.00 97.62 86 VAL A CA 1
ATOM 701 C C . VAL A 1 86 ? 8.207 -6.577 -4.505 1.00 97.62 86 VAL A C 1
ATOM 703 O O . VAL A 1 86 ? 8.446 -6.524 -3.305 1.00 97.62 86 VAL A O 1
ATOM 706 N N . GLN A 1 87 ? 8.089 -7.730 -5.166 1.00 96.50 87 GLN A N 1
ATOM 707 C CA . GLN A 1 87 ? 8.233 -9.039 -4.522 1.00 96.50 87 GLN A CA 1
ATOM 708 C C . GLN A 1 87 ? 9.639 -9.234 -3.953 1.00 96.50 87 GLN A C 1
ATOM 710 O O . GLN A 1 87 ? 9.769 -9.590 -2.790 1.00 96.50 87 GLN A O 1
ATOM 715 N N . GLU A 1 88 ? 10.681 -8.904 -4.717 1.00 95.31 88 GLU A N 1
ATOM 716 C CA . GLU A 1 88 ? 12.069 -8.955 -4.245 1.00 95.31 88 GLU A CA 1
ATOM 717 C C . GLU A 1 88 ? 12.270 -8.084 -2.995 1.00 95.31 88 GLU A C 1
ATOM 719 O O . GLU A 1 88 ? 12.935 -8.495 -2.047 1.00 95.31 88 GLU A O 1
ATOM 724 N N . THR A 1 89 ? 11.648 -6.903 -2.954 1.00 95.94 89 THR A N 1
ATOM 725 C CA . THR A 1 89 ? 11.750 -5.994 -1.803 1.00 95.94 89 THR A CA 1
ATOM 726 C C . THR A 1 89 ? 10.981 -6.493 -0.581 1.00 95.94 89 THR A C 1
ATOM 728 O O . THR A 1 89 ? 11.425 -6.265 0.537 1.00 95.94 89 THR A O 1
ATOM 731 N N . LEU A 1 90 ? 9.818 -7.117 -0.766 1.00 94.38 90 LEU A N 1
ATOM 732 C CA . LEU A 1 90 ? 8.924 -7.491 0.335 1.00 94.38 90 LEU A CA 1
ATOM 733 C C . LEU A 1 90 ? 9.111 -8.926 0.830 1.00 94.38 90 LEU A C 1
ATOM 735 O O . LEU A 1 90 ? 8.513 -9.280 1.845 1.00 94.38 90 LEU A O 1
ATOM 739 N N . ASP A 1 91 ? 9.905 -9.745 0.138 1.00 89.38 91 ASP A N 1
ATOM 740 C CA . ASP A 1 91 ? 10.146 -11.132 0.531 1.00 89.38 91 ASP A CA 1
ATOM 741 C C . ASP A 1 91 ? 10.621 -11.215 1.990 1.00 89.38 91 ASP A C 1
ATOM 743 O O . ASP A 1 91 ? 11.674 -10.683 2.343 1.00 89.38 91 ASP A O 1
ATOM 747 N N . LYS A 1 92 ? 9.799 -11.861 2.833 1.00 78.44 92 LYS A N 1
ATOM 748 C CA . LYS A 1 92 ? 10.011 -12.075 4.280 1.00 78.44 92 LYS A CA 1
ATOM 749 C C . LYS A 1 92 ? 10.235 -10.802 5.110 1.00 78.44 92 LYS A C 1
ATOM 751 O O . LYS A 1 92 ? 10.736 -10.892 6.226 1.00 78.44 92 LYS A O 1
ATOM 756 N N . LEU A 1 93 ? 9.862 -9.635 4.589 1.00 82.12 93 LEU A N 1
ATOM 757 C CA . LEU A 1 93 ? 10.100 -8.351 5.239 1.00 82.12 93 LEU A CA 1
ATOM 758 C C . LEU A 1 93 ? 8.901 -7.901 6.083 1.00 82.12 93 LEU A C 1
ATOM 760 O O . LEU A 1 93 ? 7.771 -7.827 5.590 1.00 82.12 93 LEU A O 1
ATOM 764 N N . GLU A 1 94 ? 9.173 -7.447 7.304 1.00 84.38 94 GLU A N 1
ATOM 765 C CA . GLU A 1 94 ? 8.231 -6.667 8.108 1.00 84.38 94 GLU A CA 1
ATOM 766 C C . GLU A 1 94 ? 8.194 -5.213 7.616 1.00 84.38 94 GLU A C 1
ATOM 768 O O . GLU A 1 94 ? 8.794 -4.286 8.152 1.00 84.38 94 GLU A O 1
ATOM 773 N N . TYR A 1 95 ? 7.471 -4.988 6.523 1.00 85.50 95 TYR A N 1
ATOM 774 C CA . TYR A 1 95 ? 7.505 -3.727 5.773 1.00 85.50 95 TYR A CA 1
ATOM 775 C C . TYR A 1 95 ? 6.870 -2.512 6.485 1.00 85.50 95 TYR A C 1
ATOM 777 O O . TYR A 1 95 ? 6.810 -1.419 5.909 1.00 85.50 95 TYR A O 1
ATOM 785 N N . PHE A 1 96 ? 6.380 -2.695 7.712 1.00 88.69 96 PHE A N 1
ATOM 786 C CA . PHE A 1 96 ? 5.924 -1.632 8.607 1.00 88.69 96 PHE A CA 1
ATOM 787 C C . PHE A 1 96 ? 7.059 -1.063 9.479 1.00 88.69 96 PHE A C 1
ATOM 789 O O . PHE A 1 96 ? 6.879 0.006 10.062 1.00 88.69 96 PHE A O 1
ATOM 796 N N . ASP A 1 97 ? 8.247 -1.682 9.504 1.00 90.69 97 ASP A N 1
ATOM 797 C CA . ASP A 1 97 ? 9.464 -1.046 10.013 1.00 90.69 97 ASP A CA 1
ATOM 798 C C . ASP A 1 97 ? 10.159 -0.249 8.892 1.00 90.69 97 ASP A C 1
ATOM 800 O O . ASP A 1 97 ? 10.538 -0.748 7.827 1.00 90.69 97 ASP A O 1
ATOM 804 N N . ARG A 1 98 ? 10.341 1.055 9.125 1.00 91.19 98 ARG A N 1
ATOM 805 C CA . ARG A 1 98 ? 10.951 1.962 8.143 1.00 91.19 98 ARG A CA 1
ATOM 806 C C . ARG A 1 98 ? 12.438 1.700 7.931 1.00 91.19 98 ARG A C 1
ATOM 808 O O . ARG A 1 98 ? 12.919 1.910 6.812 1.00 91.19 98 ARG A O 1
ATOM 815 N N . LYS A 1 99 ? 13.176 1.338 8.977 1.00 92.31 99 LYS A N 1
ATOM 816 C CA . LYS A 1 99 ? 14.612 1.056 8.899 1.00 92.31 99 LYS A CA 1
ATOM 817 C C . LYS A 1 99 ? 14.835 -0.222 8.106 1.00 92.31 99 LYS A C 1
ATOM 819 O O . LYS A 1 99 ? 15.605 -0.175 7.146 1.00 92.31 99 LYS A O 1
ATOM 824 N N . GLU A 1 100 ? 14.105 -1.287 8.427 1.00 92.06 100 GLU A N 1
ATOM 825 C CA . GLU A 1 100 ? 14.197 -2.560 7.705 1.00 92.06 100 GLU A CA 1
ATOM 826 C C . GLU A 1 100 ? 13.827 -2.391 6.232 1.00 92.06 100 GLU A C 1
ATOM 828 O O . GLU A 1 100 ? 14.614 -2.736 5.347 1.00 92.06 100 GLU A O 1
ATOM 833 N N . LEU A 1 101 ? 12.697 -1.732 5.945 1.00 94.00 101 LEU A N 1
ATOM 834 C CA . LEU A 1 101 ? 12.312 -1.447 4.564 1.00 94.00 101 LEU A CA 1
ATOM 835 C C . LEU A 1 101 ? 13.373 -0.622 3.832 1.00 94.00 101 LEU A C 1
ATOM 837 O O . LEU A 1 101 ? 13.648 -0.858 2.657 1.00 94.00 101 LEU A O 1
ATOM 841 N N . THR A 1 102 ? 13.974 0.364 4.495 1.00 94.12 102 THR A N 1
ATOM 842 C CA . THR A 1 102 ? 14.992 1.208 3.860 1.00 94.12 102 THR A CA 1
ATOM 843 C C . THR A 1 102 ? 16.268 0.428 3.559 1.00 94.12 102 THR A C 1
ATOM 845 O O . THR A 1 102 ? 16.842 0.634 2.488 1.00 94.12 102 THR A O 1
ATOM 848 N N . ALA A 1 103 ? 16.698 -0.458 4.460 1.00 93.81 103 ALA A N 1
ATOM 849 C CA . ALA A 1 103 ? 17.831 -1.349 4.228 1.00 93.81 103 ALA A CA 1
ATOM 850 C C . ALA A 1 103 ? 17.562 -2.252 3.019 1.00 93.81 103 ALA A C 1
ATOM 852 O O . ALA A 1 103 ? 18.326 -2.229 2.052 1.00 93.81 103 ALA A O 1
ATOM 853 N N . ARG A 1 104 ? 16.398 -2.909 2.997 1.00 95.00 104 ARG A N 1
ATOM 854 C CA . ARG A 1 104 ? 16.007 -3.805 1.907 1.00 95.00 104 ARG A CA 1
ATOM 855 C C . ARG A 1 104 ? 15.871 -3.092 0.560 1.00 95.00 104 ARG A C 1
ATOM 857 O O . ARG A 1 104 ? 16.319 -3.589 -0.468 1.00 95.00 104 ARG A O 1
ATOM 864 N N . ILE A 1 105 ? 15.332 -1.873 0.551 1.00 95.88 105 ILE A N 1
ATOM 865 C CA . ILE A 1 105 ? 15.289 -1.021 -0.648 1.00 95.88 105 ILE A CA 1
ATOM 866 C C . ILE A 1 105 ? 16.696 -0.712 -1.169 1.00 95.88 105 ILE A C 1
ATOM 868 O O . ILE A 1 105 ? 16.904 -0.710 -2.381 1.00 95.88 105 ILE A O 1
ATOM 872 N N . ASN A 1 106 ? 17.657 -0.414 -0.289 1.00 95.81 106 ASN A N 1
ATOM 873 C CA . ASN A 1 106 ? 19.023 -0.110 -0.718 1.00 95.81 106 ASN A CA 1
ATOM 874 C C . ASN A 1 106 ? 19.689 -1.330 -1.373 1.00 95.81 106 ASN A C 1
ATOM 876 O O . ASN A 1 106 ? 20.378 -1.166 -2.379 1.00 95.81 106 ASN A O 1
ATOM 880 N N . GLU A 1 107 ? 19.439 -2.534 -0.856 1.00 94.94 107 GLU A N 1
ATOM 881 C CA . GLU A 1 107 ? 19.922 -3.785 -1.450 1.00 94.94 107 GLU A CA 1
ATOM 882 C C . GLU A 1 107 ? 19.376 -3.976 -2.868 1.00 94.94 107 GLU A C 1
ATOM 884 O O . GLU A 1 107 ? 20.152 -4.125 -3.809 1.00 94.94 107 GLU A O 1
ATOM 889 N N . VAL A 1 108 ? 18.058 -3.876 -3.058 1.00 94.69 108 VAL A N 1
ATOM 890 C CA . VAL A 1 108 ? 17.426 -4.052 -4.380 1.00 94.69 108 VAL A CA 1
ATOM 891 C C . VAL A 1 108 ? 17.926 -3.008 -5.388 1.00 94.69 108 VAL A C 1
ATOM 893 O O . VAL A 1 108 ? 18.204 -3.316 -6.552 1.00 94.69 108 VAL A O 1
ATOM 896 N N . VAL A 1 109 ? 18.098 -1.760 -4.945 1.00 96.56 109 VAL A N 1
ATOM 897 C CA . VAL A 1 109 ? 18.580 -0.651 -5.788 1.00 96.56 109 VAL A CA 1
ATOM 898 C C . VAL A 1 109 ? 20.059 -0.803 -6.157 1.00 96.56 109 VAL A C 1
ATOM 900 O O . VAL A 1 109 ? 20.462 -0.309 -7.212 1.00 96.56 109 VAL A O 1
ATOM 903 N N . SER A 1 110 ? 20.861 -1.520 -5.360 1.00 95.31 110 SER A N 1
ATOM 904 C CA . SER A 1 110 ? 22.285 -1.761 -5.651 1.00 95.31 110 SER A CA 1
ATOM 905 C C . SER A 1 110 ? 22.511 -2.514 -6.971 1.00 95.31 110 SER A C 1
ATOM 907 O O . SER A 1 110 ? 23.544 -2.339 -7.611 1.00 95.31 110 SER A O 1
ATOM 909 N N . SER A 1 111 ? 21.503 -3.258 -7.444 1.00 92.12 111 SER A N 1
ATOM 910 C CA . SER A 1 111 ? 21.509 -3.915 -8.758 1.00 92.12 111 SER A CA 1
ATOM 911 C C . SER A 1 111 ? 21.528 -2.946 -9.951 1.00 92.12 111 SER A C 1
ATOM 913 O O . SER A 1 111 ? 21.751 -3.372 -11.084 1.00 92.12 111 SER A O 1
ATOM 915 N N . GLY A 1 112 ? 21.222 -1.659 -9.738 1.00 92.94 112 GLY A N 1
ATOM 916 C CA . GLY A 1 112 ? 21.148 -0.631 -10.782 1.00 92.94 112 GLY A CA 1
ATOM 917 C C . GLY A 1 112 ? 19.909 -0.705 -11.685 1.00 92.94 112 GLY A C 1
ATOM 918 O O . GLY A 1 112 ? 19.734 0.150 -12.553 1.00 92.94 112 GLY A O 1
ATOM 919 N N . LYS A 1 113 ? 19.018 -1.688 -11.489 1.00 94.62 113 LYS A N 1
ATOM 920 C CA . LYS A 1 113 ? 17.842 -1.918 -12.354 1.00 94.62 113 LYS A CA 1
ATOM 921 C C . LYS A 1 113 ? 16.641 -1.026 -12.022 1.00 94.62 113 LYS A C 1
ATOM 923 O O . LYS A 1 113 ? 15.777 -0.809 -12.871 1.00 94.62 113 LYS A O 1
ATOM 928 N N . VAL A 1 114 ? 16.571 -0.510 -10.795 1.00 96.56 114 VAL A N 1
ATOM 929 C CA . VAL A 1 114 ? 15.501 0.372 -10.315 1.00 96.56 114 VAL A CA 1
ATOM 930 C C . VAL A 1 114 ? 16.083 1.438 -9.393 1.00 96.56 114 VAL A C 1
ATOM 932 O O . VAL A 1 114 ? 16.949 1.158 -8.573 1.00 96.56 114 VAL A O 1
ATOM 935 N N . SER A 1 115 ? 15.611 2.680 -9.514 1.00 97.00 115 SER A N 1
ATOM 936 C CA . SER A 1 115 ? 16.032 3.756 -8.610 1.00 97.00 115 SER A CA 1
ATOM 937 C C . SER A 1 115 ? 15.247 3.725 -7.296 1.00 97.00 115 SER A C 1
ATOM 939 O O . SER A 1 115 ? 14.058 3.401 -7.278 1.00 97.00 115 SER A O 1
ATOM 941 N N . LYS A 1 116 ? 15.867 4.160 -6.193 1.00 96.75 116 LYS A N 1
ATOM 942 C CA . LYS A 1 116 ? 15.209 4.261 -4.877 1.00 96.75 116 LYS A CA 1
ATOM 943 C C . LYS A 1 116 ? 13.885 5.049 -4.907 1.00 96.75 116 LYS A C 1
ATOM 945 O O . LYS A 1 116 ? 12.888 4.541 -4.392 1.00 96.75 116 LYS A O 1
ATOM 950 N N . PRO A 1 117 ? 13.791 6.234 -5.551 1.00 97.06 117 PRO A N 1
ATOM 951 C CA . PRO A 1 117 ? 12.520 6.953 -5.657 1.00 97.06 117 PRO A CA 1
ATOM 952 C C . PRO A 1 117 ? 11.455 6.189 -6.448 1.00 97.06 117 PRO A C 1
ATOM 954 O O . PRO A 1 117 ? 10.271 6.272 -6.119 1.00 97.06 117 PRO A O 1
ATOM 957 N N . GLN A 1 118 ? 11.852 5.460 -7.495 1.00 96.50 118 GLN A N 1
ATOM 958 C CA . GLN A 1 118 ? 10.930 4.630 -8.264 1.00 96.50 118 GLN A CA 1
ATOM 959 C C . GLN A 1 118 ? 10.420 3.462 -7.423 1.00 96.50 118 GLN A C 1
ATOM 961 O O . GLN A 1 118 ? 9.213 3.245 -7.394 1.00 96.50 118 GLN A O 1
ATOM 966 N N . LEU A 1 119 ? 11.293 2.772 -6.687 1.00 97.25 119 LEU A N 1
ATOM 967 C CA . LEU A 1 119 ? 10.898 1.634 -5.860 1.00 97.25 119 LEU A CA 1
ATOM 968 C C . LEU A 1 119 ? 9.906 2.038 -4.758 1.00 97.25 119 LEU A C 1
ATOM 970 O O . LEU A 1 119 ? 8.860 1.409 -4.628 1.00 97.25 119 LEU A O 1
ATOM 974 N N . TYR A 1 120 ? 10.124 3.166 -4.068 1.00 96.81 120 TYR A N 1
ATOM 975 C CA . TYR A 1 120 ? 9.124 3.703 -3.129 1.00 96.81 120 TYR A CA 1
ATOM 976 C C . TYR A 1 120 ? 7.774 3.998 -3.793 1.00 96.81 120 TYR A C 1
ATOM 978 O O . TYR A 1 120 ? 6.725 3.736 -3.202 1.00 96.81 120 TYR A O 1
ATOM 986 N N . LYS A 1 121 ? 7.772 4.553 -5.014 1.00 96.50 121 LYS A N 1
ATOM 987 C CA . LYS A 1 121 ? 6.527 4.793 -5.762 1.00 96.50 121 LYS A CA 1
ATOM 988 C C . LYS A 1 121 ? 5.815 3.481 -6.093 1.00 96.50 121 LYS A C 1
ATOM 990 O O . LYS A 1 121 ? 4.592 3.434 -5.985 1.00 96.50 121 LYS A O 1
ATOM 995 N N . LEU A 1 122 ? 6.554 2.438 -6.478 1.00 97.44 122 LEU A N 1
ATOM 996 C CA . LEU A 1 122 ? 5.991 1.118 -6.769 1.00 97.44 122 LEU A CA 1
ATOM 997 C C . LEU A 1 122 ? 5.381 0.479 -5.519 1.00 97.44 122 LEU A C 1
ATOM 999 O O . LEU A 1 122 ? 4.234 0.054 -5.577 1.00 97.44 122 LEU A O 1
ATOM 1003 N N . LEU A 1 123 ? 6.090 0.488 -4.388 1.00 97.75 123 LEU A N 1
ATOM 1004 C CA . LEU A 1 123 ? 5.600 -0.064 -3.118 1.00 97.75 123 LEU A CA 1
ATOM 1005 C C . LEU A 1 123 ? 4.311 0.621 -2.654 1.00 97.75 123 LEU A C 1
ATOM 1007 O O . LEU A 1 123 ? 3.316 -0.037 -2.368 1.00 97.75 123 LEU A O 1
ATOM 1011 N N . ARG A 1 124 ? 4.279 1.958 -2.672 1.00 97.00 124 ARG A N 1
ATOM 1012 C CA . ARG A 1 124 ? 3.075 2.728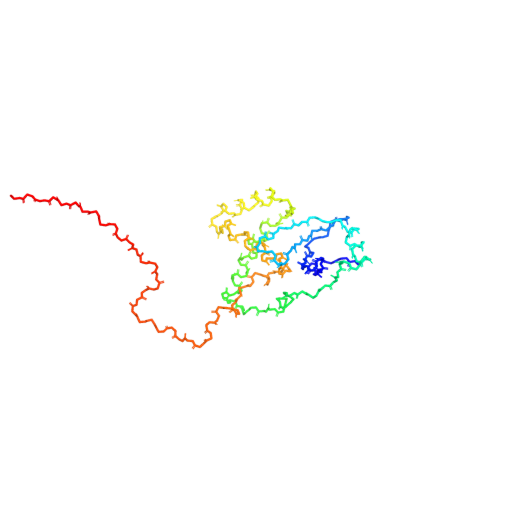 -2.317 1.00 97.00 124 ARG A CA 1
ATOM 1013 C C . ARG A 1 124 ? 1.903 2.408 -3.222 1.00 97.00 124 ARG A C 1
ATOM 1015 O O . ARG A 1 124 ? 0.805 2.159 -2.740 1.00 97.00 124 ARG A O 1
ATOM 1022 N N . ARG A 1 125 ? 2.155 2.374 -4.530 1.00 96.88 125 ARG A N 1
ATOM 1023 C CA . ARG A 1 125 ? 1.152 2.010 -5.527 1.00 96.88 125 ARG A CA 1
ATOM 1024 C C . ARG A 1 125 ? 0.623 0.594 -5.291 1.00 96.88 125 ARG A C 1
ATOM 1026 O O . ARG A 1 125 ? -0.580 0.390 -5.390 1.00 96.88 125 ARG A O 1
ATOM 1033 N N . TYR A 1 126 ? 1.502 -0.355 -4.983 1.00 97.75 126 TYR A N 1
ATOM 1034 C CA . TYR A 1 126 ? 1.139 -1.733 -4.674 1.00 97.75 126 TYR A CA 1
ATOM 1035 C C . TYR A 1 126 ? 0.224 -1.814 -3.448 1.00 97.75 126 TYR A C 1
ATOM 1037 O O . TYR A 1 126 ? -0.864 -2.383 -3.532 1.00 97.75 126 TYR A O 1
ATOM 1045 N N . TRP A 1 127 ? 0.620 -1.181 -2.344 1.00 97.88 127 TRP A N 1
ATOM 1046 C CA . TRP A 1 127 ? -0.153 -1.178 -1.105 1.00 97.88 127 TRP A CA 1
ATOM 1047 C C . TRP A 1 127 ? -1.485 -0.446 -1.244 1.00 97.88 127 TRP A C 1
ATOM 1049 O O . TRP A 1 127 ? -2.523 -1.020 -0.942 1.00 97.88 127 TRP A O 1
ATOM 1059 N N . GLN A 1 128 ? -1.501 0.782 -1.766 1.00 97.81 128 GLN A N 1
ATOM 1060 C CA . GLN A 1 128 ? -2.738 1.563 -1.872 1.00 97.81 128 GLN A CA 1
ATOM 1061 C C . GLN A 1 128 ? -3.767 0.921 -2.814 1.00 97.81 128 GLN A C 1
ATOM 1063 O O . GLN A 1 128 ? -4.968 1.084 -2.610 1.00 97.81 128 GLN A O 1
ATOM 1068 N N . ARG A 1 129 ? -3.329 0.152 -3.820 1.00 97.25 129 ARG A N 1
ATOM 1069 C CA . ARG A 1 129 ? -4.195 -0.402 -4.878 1.00 97.25 129 ARG A CA 1
ATOM 1070 C C . ARG A 1 129 ? -4.453 -1.908 -4.762 1.00 97.25 129 ARG A C 1
ATOM 1072 O O . ARG A 1 129 ? -4.867 -2.523 -5.742 1.00 97.25 129 ARG A O 1
ATOM 1079 N N . GLY A 1 130 ? -4.208 -2.497 -3.593 1.00 95.94 130 GLY A N 1
ATOM 1080 C CA . GLY A 1 130 ? -4.729 -3.826 -3.262 1.00 95.94 130 GLY A CA 1
ATOM 1081 C C . GLY A 1 130 ? -3.785 -4.994 -3.470 1.00 95.94 130 GLY A C 1
ATOM 1082 O O . GLY A 1 130 ? -4.254 -6.100 -3.699 1.00 95.94 130 GLY A O 1
ATOM 1083 N N . GLN A 1 131 ? -2.472 -4.772 -3.402 1.00 96.12 131 GLN A N 1
ATOM 1084 C CA . GLN A 1 131 ? -1.462 -5.830 -3.294 1.00 96.12 131 GLN A CA 1
ATOM 1085 C C . GLN A 1 131 ? -1.599 -6.961 -4.333 1.00 96.12 131 GLN A C 1
ATOM 1087 O O . GLN A 1 131 ? -1.398 -8.136 -4.040 1.00 96.12 131 GLN A O 1
ATOM 1092 N N . THR A 1 132 ? -1.946 -6.607 -5.569 1.00 96.00 132 THR A N 1
ATOM 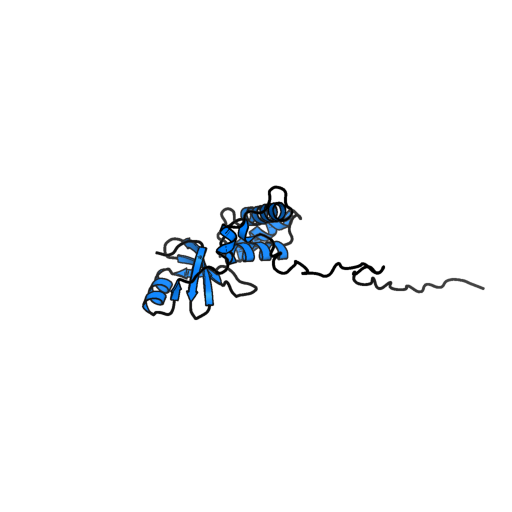1093 C CA . THR A 1 132 ? -1.967 -7.528 -6.713 1.00 96.00 132 THR A CA 1
ATOM 1094 C C . THR A 1 132 ? -0.955 -7.076 -7.761 1.00 96.00 132 THR A C 1
ATOM 1096 O O . THR A 1 132 ? -0.602 -5.893 -7.791 1.00 96.00 132 THR A O 1
ATOM 1099 N N . PRO A 1 133 ? -0.522 -7.945 -8.693 1.00 97.19 133 PRO A N 1
ATOM 1100 C CA . PRO A 1 133 ? 0.286 -7.505 -9.830 1.00 97.19 133 PRO A CA 1
ATOM 1101 C C . PRO A 1 133 ? -0.366 -6.330 -10.572 1.00 97.19 133 PRO A C 1
ATOM 1103 O O . PRO A 1 133 ? 0.294 -5.357 -10.933 1.00 97.19 133 PRO A O 1
ATOM 1106 N N . ASN A 1 134 ? -1.692 -6.368 -10.736 1.00 96.94 134 ASN A N 1
ATOM 1107 C CA . ASN A 1 134 ? -2.448 -5.344 -11.453 1.00 96.94 134 ASN A CA 1
ATOM 1108 C C . ASN A 1 134 ? -2.482 -3.974 -10.756 1.00 96.94 134 ASN A C 1
ATOM 1110 O O . ASN A 1 134 ? -2.726 -2.971 -11.432 1.00 96.94 134 ASN A O 1
ATOM 1114 N N . ALA A 1 135 ? -2.140 -3.887 -9.467 1.00 97.00 135 ALA A N 1
ATOM 1115 C CA . ALA A 1 135 ? -1.882 -2.615 -8.787 1.00 97.00 135 ALA A CA 1
ATOM 1116 C C . ALA A 1 135 ? -0.804 -1.781 -9.508 1.00 97.00 135 ALA A C 1
ATOM 1118 O O . ALA A 1 135 ? -0.820 -0.547 -9.481 1.00 97.00 135 ALA A O 1
ATOM 1119 N N . LEU A 1 136 ? 0.126 -2.454 -10.190 1.00 97.56 136 LEU A N 1
ATOM 1120 C CA . LEU A 1 136 ? 1.280 -1.855 -10.860 1.00 97.56 136 LEU A CA 1
ATOM 1121 C C . LEU A 1 136 ? 1.052 -1.611 -12.356 1.00 97.56 136 LEU A C 1
ATOM 1123 O O . LEU A 1 136 ? 1.975 -1.167 -13.047 1.00 97.56 136 LEU A O 1
ATOM 1127 N N . LEU A 1 137 ? -0.169 -1.835 -12.855 1.00 95.81 137 LEU A N 1
ATOM 1128 C CA . LEU A 1 137 ? -0.541 -1.428 -14.207 1.00 95.81 137 LEU A CA 1
ATOM 1129 C C . LEU A 1 137 ? -0.364 0.095 -14.379 1.00 95.81 137 LEU A C 1
ATOM 1131 O O . LEU A 1 137 ? -0.654 0.870 -13.460 1.00 95.81 137 LEU A O 1
ATOM 1135 N N . PRO A 1 138 ? 0.104 0.564 -15.549 1.00 89.50 138 PRO A N 1
ATOM 1136 C CA . PRO A 1 138 ? 0.189 1.994 -15.815 1.00 89.50 138 PRO A CA 1
ATOM 1137 C C . PRO A 1 138 ? -1.199 2.635 -15.962 1.00 89.50 138 PRO A C 1
ATOM 1139 O O . PRO A 1 138 ? -2.114 2.061 -16.554 1.00 89.50 138 PRO A O 1
ATOM 1142 N N . ASP A 1 139 ? -1.340 3.870 -15.482 1.00 81.12 139 ASP A N 1
ATOM 1143 C CA . ASP A 1 139 ? -2.600 4.621 -15.502 1.00 81.12 139 ASP A CA 1
ATOM 1144 C C . ASP A 1 139 ? -2.813 5.339 -16.843 1.00 81.12 139 ASP A C 1
ATOM 1146 O O . ASP A 1 139 ? -2.933 6.562 -16.916 1.00 81.12 139 ASP A O 1
ATOM 1150 N N . TYR A 1 140 ? -2.872 4.574 -17.937 1.00 67.69 140 TYR A N 1
ATOM 1151 C CA . TYR A 1 140 ? -3.041 5.129 -19.288 1.00 67.69 140 TYR A CA 1
ATOM 1152 C C . TYR A 1 140 ? -4.355 5.898 -19.483 1.00 67.69 140 TYR A C 1
ATOM 1154 O O . TYR A 1 140 ? -4.453 6.695 -20.416 1.00 67.69 140 TYR A O 1
ATOM 1162 N N . LYS A 1 141 ? -5.326 5.726 -18.571 1.00 57.62 141 LYS A N 1
ATOM 1163 C CA . LYS A 1 141 ? -6.602 6.458 -18.554 1.00 57.62 141 LYS A CA 1
ATOM 1164 C C . LYS A 1 141 ? -6.443 7.987 -18.529 1.00 57.62 141 LYS A C 1
ATOM 1166 O O . LYS A 1 141 ? -7.353 8.682 -18.959 1.00 57.62 141 LYS A O 1
ATOM 1171 N N . HIS A 1 142 ? -5.278 8.505 -18.126 1.00 49.16 142 HIS A N 1
ATOM 1172 C CA . HIS A 1 142 ? -4.965 9.943 -18.140 1.00 49.16 142 HIS A CA 1
ATOM 1173 C C . HIS A 1 142 ? -3.869 10.341 -19.146 1.00 49.16 142 HIS A C 1
ATOM 1175 O O . HIS A 1 142 ? -3.520 11.512 -19.247 1.00 49.16 142 HIS A O 1
ATOM 1181 N N . SER A 1 143 ? -3.292 9.383 -19.879 1.00 53.09 143 SER A N 1
ATOM 1182 C CA . SER A 1 143 ? -2.192 9.620 -20.834 1.00 53.09 143 SER A CA 1
ATOM 1183 C C . SER A 1 143 ? -2.608 9.456 -22.295 1.00 53.09 143 SER A C 1
ATOM 1185 O O . SER A 1 143 ? -1.831 9.777 -23.194 1.00 53.09 143 SER A O 1
ATOM 1187 N N . GLY A 1 144 ? -3.827 8.970 -22.544 1.00 43.12 144 GLY A N 1
ATOM 1188 C CA . GLY A 1 144 ? -4.442 9.015 -23.861 1.00 43.12 144 GLY A CA 1
ATOM 1189 C C . GLY A 1 144 ? -4.774 10.459 -24.207 1.00 43.12 144 GLY A C 1
ATOM 1190 O O . GLY A 1 144 ? -5.782 10.990 -23.753 1.00 43.12 144 GLY A O 1
ATOM 1191 N N . GLY A 1 145 ? -3.928 11.104 -25.009 1.00 42.66 145 GLY A N 1
ATOM 1192 C CA . GLY A 1 145 ? -4.326 12.310 -25.721 1.00 42.66 145 GLY A CA 1
ATOM 1193 C C . GLY A 1 145 ? -5.516 11.969 -26.613 1.00 42.66 145 GLY A C 1
ATOM 1194 O O . GLY A 1 145 ? -5.327 11.478 -27.724 1.00 42.66 145 GLY A O 1
ATOM 1195 N N . LYS A 1 146 ? -6.734 12.185 -26.110 1.00 40.47 146 LYS A N 1
ATOM 1196 C CA . LYS A 1 146 ? -7.960 12.181 -26.906 1.00 40.47 146 LYS A CA 1
ATOM 1197 C C . LYS A 1 146 ? -7.769 13.248 -28.001 1.00 40.47 146 LYS A C 1
ATOM 1199 O O . LYS A 1 146 ? -7.615 14.427 -27.702 1.00 40.47 146 LYS A O 1
ATOM 1204 N N . GLU A 1 147 ? -7.660 12.792 -29.249 1.00 43.97 147 GLU A N 1
ATOM 1205 C CA . GLU A 1 147 ? -7.873 13.561 -30.490 1.00 43.97 147 GLU A CA 1
ATOM 1206 C C . GLU A 1 147 ? -6.987 14.778 -30.815 1.00 43.97 147 GLU A C 1
ATOM 1208 O O . GLU A 1 147 ? -7.466 15.749 -31.393 1.00 43.97 147 GLU A O 1
ATOM 1213 N N . LYS A 1 148 ? -5.666 14.733 -30.602 1.00 41.91 148 LYS A N 1
ATOM 1214 C CA . LYS A 1 148 ? -4.766 15.605 -31.391 1.00 41.91 148 LYS A CA 1
ATOM 1215 C C . LYS A 1 148 ? -3.552 14.826 -31.870 1.00 41.91 148 LYS A C 1
ATOM 1217 O O . LYS A 1 148 ? -2.624 14.580 -31.099 1.00 41.91 148 LYS A O 1
ATOM 1222 N N . LYS A 1 149 ? -3.537 14.457 -33.160 1.00 44.22 149 LYS A N 1
ATOM 1223 C CA . LYS A 1 149 ? -2.295 14.085 -33.855 1.00 44.22 149 LYS A CA 1
ATOM 1224 C C . LYS A 1 149 ? -1.301 15.223 -33.611 1.00 44.22 149 LYS A C 1
ATOM 1226 O O . LYS A 1 149 ? -1.496 16.331 -34.102 1.00 44.22 149 LYS A O 1
ATOM 1231 N N . ARG A 1 150 ? -0.266 14.979 -32.807 1.00 44.25 150 ARG A N 1
ATOM 1232 C CA . ARG A 1 150 ? 0.827 15.938 -32.629 1.00 44.25 150 ARG A CA 1
ATOM 1233 C C . ARG A 1 150 ? 1.639 15.935 -33.919 1.00 44.25 150 ARG A C 1
ATOM 1235 O O . ARG A 1 150 ? 2.483 15.067 -34.110 1.00 44.25 150 ARG A O 1
ATOM 1242 N N . VAL A 1 151 ? 1.344 16.869 -34.817 1.00 50.19 151 VAL A N 1
ATOM 1243 C CA . VAL A 1 151 ? 2.193 17.136 -35.979 1.00 50.19 151 VAL A CA 1
ATOM 1244 C C . VAL A 1 151 ? 3.489 17.747 -35.451 1.00 50.19 151 VAL A C 1
ATOM 1246 O O . VAL A 1 151 ? 3.482 18.804 -34.820 1.00 50.19 151 VAL A O 1
ATOM 1249 N N . ALA A 1 152 ? 4.602 17.043 -35.639 1.00 47.44 152 ALA A N 1
ATOM 1250 C CA . ALA A 1 152 ? 5.920 17.544 -35.293 1.00 47.44 152 ALA A CA 1
ATOM 1251 C C . ALA A 1 152 ? 6.355 18.567 -36.349 1.00 47.44 152 ALA A C 1
ATOM 1253 O O . ALA A 1 152 ? 6.998 18.214 -37.333 1.00 47.44 152 ALA A O 1
ATOM 1254 N N . ASN A 1 153 ? 6.031 19.845 -36.144 1.00 47.84 153 ASN A N 1
ATOM 1255 C CA . ASN A 1 153 ? 6.624 20.926 -36.932 1.00 47.84 153 ASN A CA 1
ATOM 1256 C C . ASN A 1 153 ? 8.064 21.171 -36.451 1.00 47.84 153 ASN A C 1
ATOM 1258 O O . ASN A 1 153 ? 8.333 22.083 -35.673 1.00 47.84 153 ASN A O 1
ATOM 1262 N N . GLY A 1 154 ? 8.981 20.290 -36.863 1.00 52.34 154 GLY A N 1
ATOM 1263 C CA . GLY A 1 154 ? 10.420 20.553 -37.009 1.00 52.34 154 GLY A CA 1
ATOM 1264 C C . GLY A 1 154 ? 11.263 20.894 -35.770 1.00 52.34 154 GLY A C 1
ATOM 1265 O O . GLY A 1 154 ? 12.480 20.987 -35.900 1.00 52.34 154 GLY A O 1
ATOM 1266 N N . LYS A 1 155 ? 10.695 21.059 -34.569 1.00 48.94 155 LYS A N 1
ATOM 1267 C CA . LYS A 1 155 ? 11.452 21.430 -33.357 1.00 48.94 155 LYS A CA 1
ATOM 1268 C C . LYS A 1 155 ? 11.353 20.357 -32.271 1.00 48.94 155 LYS A C 1
ATOM 1270 O O . LYS A 1 155 ? 10.265 20.003 -31.824 1.00 48.94 155 LYS A O 1
ATOM 1275 N N . LYS A 1 156 ? 12.509 19.842 -31.827 1.00 47.34 156 LYS A N 1
ATOM 1276 C CA . LYS A 1 156 ? 12.608 18.901 -30.697 1.00 47.34 156 LYS A CA 1
ATOM 1277 C C . LYS A 1 156 ? 12.016 19.537 -29.430 1.00 47.34 156 LYS A C 1
ATOM 1279 O O . LYS A 1 156 ? 12.458 20.598 -29.010 1.00 47.34 156 LYS A O 1
ATOM 1284 N N . LEU A 1 157 ? 11.076 18.837 -28.792 1.00 56.16 157 LEU A N 1
ATOM 1285 C CA . LEU A 1 157 ? 10.396 19.201 -27.533 1.00 56.16 157 LEU A CA 1
ATOM 1286 C C . LEU A 1 157 ? 11.258 18.941 -26.275 1.00 56.16 157 LEU A C 1
ATOM 1288 O O . LEU A 1 157 ? 10.742 18.588 -25.217 1.00 56.16 157 LEU A O 1
ATOM 1292 N N . GLY A 1 158 ? 12.582 19.047 -26.396 1.00 57.28 158 GLY A N 1
ATOM 1293 C CA . GLY A 1 158 ? 13.512 18.886 -25.277 1.00 57.28 158 GLY A CA 1
ATOM 1294 C C . GLY A 1 158 ? 13.919 20.231 -24.677 1.00 57.28 158 GLY A C 1
ATOM 1295 O O . GLY A 1 158 ? 13.861 21.256 -25.353 1.00 57.28 158 GLY A O 1
ATOM 1296 N N . ARG A 1 159 ? 14.383 20.217 -23.419 1.00 43.47 159 ARG A N 1
ATOM 1297 C CA . ARG A 1 159 ? 15.039 21.372 -22.784 1.00 43.47 159 ARG A CA 1
ATOM 1298 C C . ARG A 1 159 ? 16.209 21.837 -23.675 1.00 43.47 159 ARG A C 1
ATOM 1300 O O . ARG A 1 159 ? 17.050 20.996 -24.007 1.00 43.47 159 ARG A O 1
ATOM 1307 N N . PRO A 1 160 ? 16.288 23.120 -24.068 1.00 55.22 160 PRO A N 1
ATOM 1308 C CA . PRO A 1 160 ? 17.441 23.638 -24.797 1.00 55.22 160 PRO A CA 1
ATOM 1309 C C . PRO A 1 160 ? 18.720 23.416 -23.978 1.00 55.22 160 PRO A C 1
ATOM 1311 O O . PRO A 1 160 ? 18.728 23.662 -22.773 1.00 55.22 160 PRO A O 1
ATOM 1314 N N . ARG A 1 161 ? 19.791 22.924 -24.612 1.00 50.47 161 ARG A N 1
ATOM 1315 C CA . ARG A 1 161 ? 21.124 22.911 -23.997 1.00 50.47 161 ARG A CA 1
ATOM 1316 C C . ARG A 1 161 ? 21.676 24.332 -24.081 1.00 50.47 161 ARG A C 1
ATOM 1318 O O . ARG A 1 161 ? 21.875 24.829 -25.186 1.00 50.47 161 ARG A O 1
ATOM 1325 N N . GLU A 1 162 ? 21.899 24.978 -22.942 1.00 46.31 162 GLU A N 1
ATOM 1326 C CA . GLU A 1 162 ? 22.687 26.209 -22.890 1.00 46.31 162 GLU A CA 1
ATOM 1327 C C . GLU A 1 162 ? 24.136 25.853 -23.233 1.00 46.31 162 GLU A C 1
ATOM 1329 O O . GLU A 1 162 ? 24.812 25.139 -22.493 1.00 46.31 162 GLU A O 1
ATOM 1334 N N . PHE A 1 163 ? 24.597 26.288 -24.404 1.00 44.62 163 PHE A N 1
ATOM 1335 C CA . PHE A 1 163 ? 26.013 26.260 -24.739 1.00 44.62 163 PHE A CA 1
ATOM 1336 C C . PHE A 1 163 ? 26.697 27.402 -23.986 1.00 44.62 163 PHE A C 1
ATOM 1338 O O . PHE A 1 163 ? 26.535 28.570 -24.334 1.00 44.62 163 PHE A O 1
ATOM 1345 N N . MET A 1 164 ? 27.471 27.053 -22.960 1.00 36.94 164 MET A N 1
ATOM 1346 C CA . MET A 1 164 ? 28.446 27.945 -22.342 1.00 36.94 164 MET A CA 1
ATOM 1347 C C . MET A 1 164 ? 29.499 28.293 -23.406 1.00 36.94 164 MET A C 1
ATOM 1349 O O . MET A 1 164 ? 30.281 27.438 -23.817 1.00 36.94 164 MET A O 1
ATOM 1353 N N . ARG A 1 165 ? 29.485 29.529 -23.917 1.00 39.34 165 ARG A N 1
ATOM 1354 C CA . ARG A 1 165 ? 30.546 30.038 -24.795 1.00 39.34 165 ARG A CA 1
ATOM 1355 C C . ARG A 1 165 ? 31.764 30.385 -23.939 1.00 39.34 165 ARG A C 1
ATOM 1357 O O . ARG A 1 165 ? 31.810 31.449 -23.333 1.00 39.34 165 ARG A O 1
ATOM 1364 N N . SER A 1 166 ? 32.752 29.498 -23.918 1.00 39.09 166 SER A N 1
ATOM 1365 C CA . SER A 1 166 ? 34.131 29.836 -23.570 1.00 39.09 166 SER A CA 1
ATOM 1366 C C . SER A 1 166 ? 34.732 30.665 -24.711 1.00 39.09 166 SER A C 1
ATOM 1368 O O . SER A 1 166 ? 35.078 30.122 -25.760 1.00 39.09 166 SER A O 1
ATOM 1370 N N . GLY A 1 167 ? 34.807 31.983 -24.537 1.00 35.31 167 GLY A N 1
ATOM 1371 C CA . GLY A 1 167 ? 35.573 32.860 -25.419 1.00 35.31 167 GLY A CA 1
ATOM 1372 C C . GLY A 1 167 ? 37.052 32.794 -25.053 1.00 35.31 16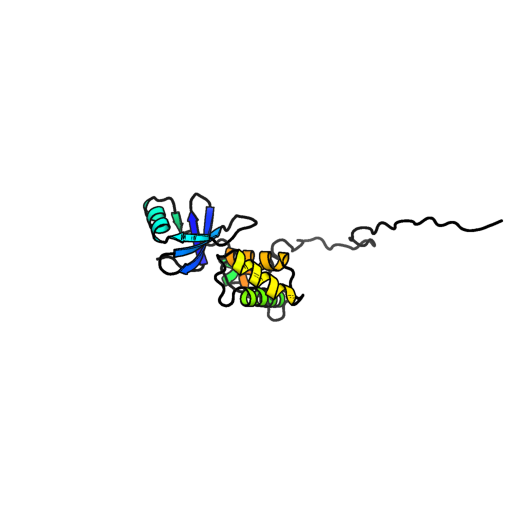7 GLY A C 1
ATOM 1373 O O . GLY A 1 167 ? 37.488 33.503 -24.155 1.00 35.31 167 GLY A O 1
ATOM 1374 N N . PHE A 1 168 ? 37.802 31.928 -25.731 1.00 38.31 168 PHE A N 1
ATOM 1375 C CA . PHE A 1 168 ? 39.254 32.028 -25.843 1.00 38.31 168 PHE A CA 1
ATOM 1376 C C . PHE A 1 168 ? 39.522 32.646 -27.218 1.00 38.31 168 PHE A C 1
ATOM 1378 O O . PHE A 1 168 ? 39.199 32.034 -28.234 1.00 38.31 168 PHE A O 1
ATOM 1385 N N . THR A 1 169 ? 40.055 33.863 -27.265 1.00 37.88 169 THR A N 1
ATOM 1386 C CA . THR A 1 169 ? 40.612 34.442 -28.493 1.00 37.88 169 THR A CA 1
ATOM 1387 C C . THR A 1 169 ? 42.108 34.601 -28.292 1.00 37.88 169 THR A C 1
ATOM 1389 O O . THR A 1 169 ? 42.555 35.517 -27.609 1.00 37.88 169 THR A O 1
ATOM 1392 N N . LEU A 1 170 ? 42.859 33.668 -28.873 1.00 36.81 170 LEU A N 1
ATOM 1393 C CA . LEU A 1 170 ? 44.225 33.886 -29.332 1.00 36.81 170 LEU A CA 1
ATOM 1394 C C . LEU A 1 170 ? 44.137 34.236 -30.817 1.00 36.81 170 LEU A C 1
ATOM 1396 O O . LEU A 1 170 ? 43.544 33.461 -31.565 1.00 36.81 170 LEU A O 1
ATOM 1400 N N . SER A 1 171 ? 44.750 35.346 -31.218 1.00 35.00 171 SER A N 1
ATOM 1401 C CA . SER A 1 171 ? 45.573 35.413 -32.432 1.00 35.00 171 SER A CA 1
ATOM 1402 C C . SER A 1 171 ? 46.194 36.799 -32.570 1.00 35.00 171 SER A C 1
ATOM 1404 O O . SER A 1 171 ? 45.484 37.806 -32.557 1.00 35.00 171 SER A O 1
ATOM 1406 N N . ASP A 1 172 ? 47.514 36.778 -32.711 1.00 36.72 172 ASP A N 1
ATOM 1407 C CA . ASP A 1 172 ? 48.408 37.865 -33.086 1.00 36.72 172 ASP A CA 1
ATOM 1408 C C . ASP A 1 172 ? 48.013 38.551 -34.401 1.00 36.72 172 ASP A C 1
ATOM 1410 O O . ASP A 1 172 ? 47.522 37.894 -35.321 1.00 36.72 172 ASP A O 1
ATOM 1414 N N . HIS A 1 173 ? 48.315 39.850 -34.487 1.00 40.34 173 HIS A N 1
ATOM 1415 C CA . HIS A 1 173 ? 49.021 40.493 -35.601 1.00 40.34 173 HIS A CA 1
ATOM 1416 C C . HIS A 1 173 ? 49.595 41.838 -35.151 1.00 40.34 173 HIS A C 1
ATOM 1418 O O . HIS A 1 173 ? 48.879 42.572 -34.432 1.00 40.34 173 HIS A O 1
#

Sequence (173 aa):
MFRINEVLKYEGRLFRVLSLLGEQLVWIDLESPKPFPALILRNDLIQSIEDETLFRAEDPHSELAFKNPKPGSSAQIKRDTNYAFVQETLDKLEYFDRKELTARINEVVSSGKVSKPQLYKLLRRYWQRGQTPNALLPDYKHSGGKEKKRVANGKKLGRPREFMRSGFTLSDH

InterPro domains:
  IPR059562 TnsB, N-terminal SH3-like domain [PF27165] (1-60)

Radius of gyration: 23.05 Å; chains: 1; bounding box: 69×53×56 Å

Organism: Pseudodesulfovibrio piezophilus (strain DSM 21447 / JCM 15486 / C1TLV30) (NCBI:txid1322246)

Secondary structure (DSSP, 8-state):
---TT-EEEETTEEEEEEEEETTEEEEEESS-SS---EEEEHHHHHHHHHTTSEEEE--TTGGGGG--PPTT-HHHHHHHHHHHHHHHHHTT--TT-HHHHHHHHHHHHHTSSS-HHHHHHHHHHHHHTTSSGGGGS--GGGT--TT------S---SPP-------------

Foldseek 3Di:
DDDAQWWKQAQNFIKGFHADDPQKTWIWTLPDPQIAIDIDGPVVQVVCVVVVRMDGDDQPQPVLVVDDPPPPDPQVVQLVVLVVLLCQLPPVDPRNDPVRSVVSLVVSCVVVPDDSVRNSVSNSLCRSNRNDSSSRGDPCVPVPPPDDPPDPPPDDPDDDDPPDDPDDDDDDD